Protein AF-A0A553ZSD2-F1 (afdb_monomer)

Secondary structure (DSSP, 8-state):
-PPTT--TT-HHHHHHHHHHHHHHHHHHH---HHHHHHHHTSPP---B-SSSTTTTSBHHHHHHH-HHHHHHHHHHGGGS-GGG--

Foldseek 3Di:
DDDPPDDPPDVVVVVVVVVVVVVVCCVVVVDDPVRVVVVVPDDDDDQADCDDPRHRDGPVVCCVVPVVVVVVCVVCQVVDDVVSVD

Mean predicted aligned error: 9.38 Å

Radius of gyration: 19.58 Å; Cα contacts (8 Å, |Δi|>4): 41; chains: 1; bounding box: 35×30×56 Å

InterPro domains:
  IPR036397 Ribonuclease H superfamily [G3DSA:3.30.420.10] (1-49)
  IPR046768 Exodeoxyribonuclease X-like, C-terminal [PF20600] (49-78)

pLDDT: mean 85.45, std 13.4, range [46.88, 97.62]

Organism: NCBI:txid259727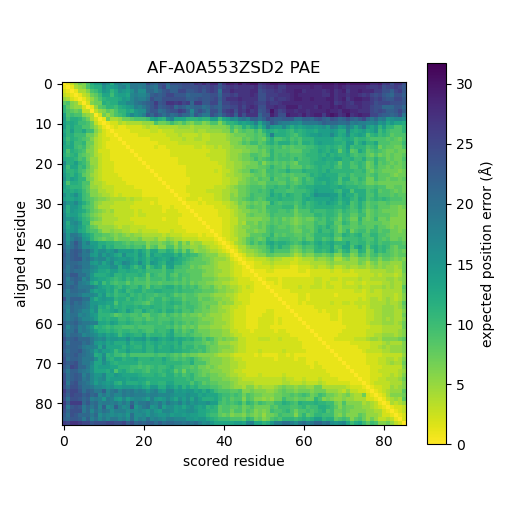0

Solvent-accessible surface area (backbone atoms only — not comparable to full-atom values): 5410 Å² total; per-residue (Å²): 132,84,67,91,86,78,55,102,83,42,72,68,53,55,52,51,52,52,52,51,50,52,53,50,50,28,70,74,72,71,48,52,73,66,61,53,52,59,54,70,72,46,76,68,88,76,60,52,34,88,52,77,97,52,49,80,35,46,47,67,61,39,53,74,74,42,47,64,58,57,52,51,46,64,77,40,45,91,78,48,61,73,85,75,68,88

Structure (mmCIF, N/CA/C/O backbone):
data_AF-A0A553ZSD2-F1
#
_entry.id   AF-A0A553ZSD2-F1
#
loop_
_atom_site.group_PDB
_atom_site.id
_atom_site.type_symbol
_atom_site.label_atom_i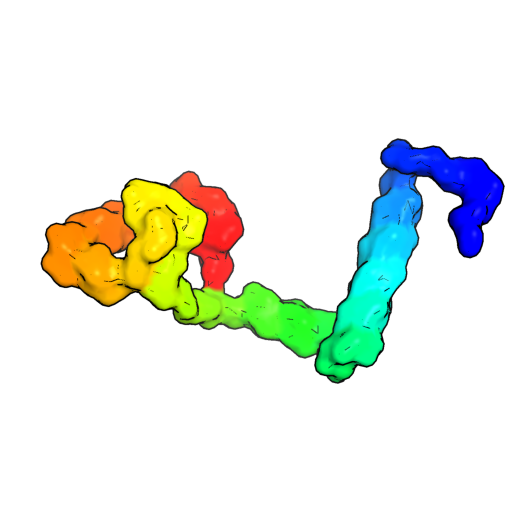d
_atom_site.label_alt_id
_atom_site.label_comp_id
_atom_site.label_asym_id
_atom_site.label_entity_id
_atom_site.label_seq_id
_atom_site.pdbx_PDB_ins_code
_atom_site.Cartn_x
_atom_site.Cartn_y
_atom_site.Cartn_z
_atom_site.occupancy
_atom_site.B_iso_or_equiv
_atom_site.auth_seq_id
_atom_site.auth_comp_id
_atom_site.auth_asym_id
_atom_site.auth_atom_id
_atom_site.pdbx_PDB_model_num
ATOM 1 N N . GLN A 1 1 ? 8.529 13.295 -25.208 1.00 56.47 1 GLN A N 1
ATOM 2 C CA . GLN A 1 1 ? 7.409 13.016 -26.133 1.00 56.47 1 GLN A CA 1
ATOM 3 C C . GLN A 1 1 ? 7.407 11.529 -26.432 1.00 56.47 1 GLN A C 1
ATOM 5 O O . GLN A 1 1 ? 8.482 10.951 -26.542 1.00 56.47 1 GLN A O 1
ATOM 10 N N . THR A 1 2 ? 6.234 10.911 -26.502 1.00 46.88 2 THR A N 1
ATOM 11 C CA . THR A 1 2 ? 6.081 9.491 -26.836 1.00 46.88 2 THR A CA 1
ATOM 12 C C . THR A 1 2 ? 6.459 9.248 -28.306 1.00 46.88 2 THR A C 1
ATOM 14 O O . THR A 1 2 ? 6.107 10.079 -29.146 1.00 46.88 2 THR A O 1
ATOM 17 N N . PRO A 1 3 ? 7.166 8.153 -28.646 1.00 62.88 3 PRO A N 1
ATOM 18 C CA . PRO A 1 3 ? 7.546 7.862 -30.028 1.00 62.88 3 PRO A CA 1
ATOM 19 C C . PRO A 1 3 ? 6.325 7.670 -30.952 1.00 62.88 3 PRO A C 1
ATOM 21 O O . PRO A 1 3 ? 5.280 7.201 -30.486 1.00 62.88 3 PRO A O 1
ATOM 24 N N . PRO A 1 4 ? 6.439 7.971 -32.262 1.00 59.00 4 PRO A N 1
ATOM 25 C CA . PRO A 1 4 ? 5.354 7.758 -33.221 1.00 59.00 4 PRO A CA 1
ATOM 26 C C . PRO A 1 4 ? 4.944 6.274 -33.287 1.00 59.00 4 PRO A C 1
ATOM 28 O O . PRO A 1 4 ? 5.796 5.409 -33.474 1.00 59.00 4 PRO A O 1
ATOM 31 N N . GLY A 1 5 ? 3.645 5.973 -33.148 1.00 65.94 5 GLY A N 1
ATOM 32 C CA . GLY A 1 5 ? 3.086 4.613 -33.286 1.00 65.94 5 GLY A CA 1
ATOM 33 C C . GLY A 1 5 ? 2.757 3.865 -31.982 1.00 65.94 5 GLY A C 1
ATOM 34 O O . GLY A 1 5 ? 2.292 2.723 -32.031 1.00 65.94 5 GLY A O 1
ATOM 35 N N . LEU A 1 6 ? 2.951 4.484 -30.812 1.00 55.97 6 LEU A N 1
ATOM 36 C CA . LEU A 1 6 ? 2.532 3.919 -29.524 1.00 55.97 6 LEU A CA 1
ATOM 37 C C . LEU A 1 6 ? 1.038 4.204 -29.262 1.00 55.97 6 LEU A C 1
ATOM 39 O O . LEU A 1 6 ? 0.673 5.275 -28.785 1.00 55.97 6 LEU A O 1
ATOM 43 N N . HIS A 1 7 ? 0.168 3.240 -29.578 1.00 59.41 7 HIS A N 1
ATOM 44 C CA . HIS A 1 7 ? -1.251 3.263 -29.196 1.00 59.41 7 HIS A CA 1
ATOM 45 C C . HIS A 1 7 ? -1.459 2.606 -27.820 1.00 59.41 7 HIS A C 1
ATOM 47 O O . HIS A 1 7 ? -0.824 1.598 -27.512 1.00 59.41 7 HIS A O 1
ATOM 53 N N . HIS A 1 8 ? -2.409 3.128 -27.044 1.00 54.47 8 HIS A N 1
ATOM 54 C CA . HIS A 1 8 ? -2.775 2.767 -25.659 1.00 54.47 8 HIS A CA 1
ATOM 55 C C . HIS A 1 8 ? -3.368 1.345 -25.459 1.00 54.47 8 HIS A C 1
ATOM 57 O O . HIS A 1 8 ? -4.061 1.091 -24.483 1.00 54.47 8 HIS A O 1
ATOM 63 N N . HIS A 1 9 ? -3.089 0.391 -26.357 1.00 56.12 9 HIS A N 1
ATOM 64 C CA . HIS A 1 9 ? -3.573 -1.001 -26.286 1.00 56.12 9 HIS A CA 1
ATOM 65 C C . HIS A 1 9 ? -2.513 -2.044 -26.682 1.00 56.12 9 HIS A C 1
ATOM 67 O O . HIS A 1 9 ? -2.842 -3.155 -27.096 1.00 56.12 9 HIS A O 1
ATOM 73 N N . ARG A 1 10 ? -1.223 -1.696 -26.604 1.00 67.50 10 ARG A N 1
ATOM 74 C CA . ARG A 1 10 ? -0.125 -2.660 -26.766 1.00 67.50 10 ARG A CA 1
ATOM 75 C C . ARG A 1 10 ? 0.461 -2.943 -25.393 1.00 67.50 10 ARG A C 1
ATOM 77 O O . ARG A 1 10 ? 0.948 -2.010 -24.773 1.00 67.50 10 ARG A O 1
ATOM 84 N N . ALA A 1 11 ? 0.521 -4.213 -24.989 1.00 79.50 11 ALA A N 1
ATOM 85 C CA . ALA A 1 11 ? 1.144 -4.632 -23.726 1.00 79.50 11 ALA A CA 1
ATOM 86 C C . ALA A 1 11 ? 2.561 -4.052 -23.538 1.00 79.50 11 ALA A C 1
ATOM 88 O O . ALA A 1 11 ? 2.973 -3.729 -22.433 1.00 79.50 11 ALA A O 1
ATOM 89 N N . LEU A 1 12 ? 3.287 -3.845 -24.643 1.00 80.44 12 LEU A N 1
ATOM 90 C CA . LEU A 1 12 ? 4.599 -3.205 -24.632 1.00 80.44 12 LEU A CA 1
ATOM 91 C C . LEU A 1 12 ? 4.570 -1.764 -24.087 1.00 80.44 12 LEU A C 1
ATOM 93 O O . LEU A 1 12 ? 5.509 -1.355 -23.413 1.00 80.44 12 LEU A O 1
ATOM 97 N N . TYR A 1 13 ? 3.515 -0.996 -24.374 1.00 83.94 13 TYR A N 1
ATOM 98 C CA . TYR A 1 13 ? 3.337 0.353 -23.834 1.00 83.94 13 TYR A CA 1
ATOM 99 C C . TYR A 1 13 ? 3.244 0.311 -22.310 1.00 83.94 13 TYR A C 1
ATOM 101 O O . TYR A 1 13 ? 3.986 1.023 -21.638 1.00 83.94 13 TYR A O 1
ATOM 109 N N . ASP A 1 14 ? 2.402 -0.578 -21.782 1.00 84.94 14 ASP A N 1
ATOM 110 C CA . ASP A 1 14 ? 2.241 -0.768 -20.342 1.00 84.94 14 ASP A CA 1
ATOM 111 C C . ASP A 1 14 ? 3.571 -1.177 -19.702 1.00 84.94 14 ASP A C 1
ATOM 113 O O . ASP A 1 14 ? 3.974 -0.574 -18.714 1.00 84.94 14 ASP A O 1
ATOM 117 N N . CYS A 1 15 ? 4.333 -2.091 -20.320 1.00 88.81 15 CYS A N 1
ATOM 118 C CA . CYS A 1 15 ? 5.667 -2.460 -19.837 1.00 88.81 15 CYS A CA 1
ATOM 119 C C . CYS A 1 15 ? 6.622 -1.259 -19.745 1.00 88.81 15 CYS A C 1
ATOM 121 O O . CYS A 1 15 ? 7.332 -1.122 -18.748 1.00 88.81 15 CYS A O 1
ATOM 123 N N . TYR A 1 16 ? 6.646 -0.383 -20.756 1.00 91.12 16 TYR A N 1
ATOM 124 C CA . TYR A 1 16 ? 7.500 0.808 -20.735 1.00 91.12 16 TYR A CA 1
ATOM 125 C C . TYR A 1 16 ? 7.086 1.796 -19.650 1.00 91.12 16 TYR A C 1
ATOM 127 O O . TYR A 1 16 ? 7.949 2.317 -18.945 1.00 91.12 16 TYR A O 1
ATOM 135 N N . ILE A 1 17 ? 5.784 2.048 -19.504 1.00 93.31 17 ILE A N 1
ATOM 136 C CA . ILE A 1 17 ? 5.279 2.964 -18.480 1.00 93.31 17 ILE A CA 1
ATOM 137 C C . ILE A 1 17 ? 5.527 2.396 -17.083 1.00 93.31 17 ILE A C 1
ATOM 139 O O . ILE A 1 17 ? 6.045 3.112 -16.232 1.00 93.31 17 ILE A O 1
ATOM 143 N N . THR A 1 18 ? 5.249 1.113 -16.849 1.00 93.12 18 THR A N 1
ATOM 144 C CA . THR A 1 18 ? 5.535 0.451 -15.570 1.00 93.12 18 THR A CA 1
ATOM 145 C C . THR A 1 18 ? 7.023 0.506 -15.228 1.00 93.12 18 THR A C 1
ATOM 147 O O . THR A 1 18 ? 7.368 0.849 -14.100 1.00 93.12 18 THR A O 1
ATOM 150 N N . ALA A 1 19 ? 7.912 0.231 -16.188 1.00 94.56 19 ALA A N 1
ATOM 151 C CA . ALA A 1 19 ? 9.354 0.316 -15.965 1.00 94.56 19 ALA A CA 1
ATOM 152 C C . ALA A 1 19 ? 9.807 1.752 -15.655 1.00 94.56 19 ALA A C 1
ATOM 154 O O . ALA A 1 19 ? 10.588 1.963 -14.729 1.00 94.56 19 ALA A O 1
ATOM 155 N N . ALA A 1 20 ? 9.293 2.744 -16.388 1.00 95.88 20 ALA A N 1
ATOM 156 C CA . ALA A 1 20 ? 9.603 4.149 -16.144 1.00 95.88 20 ALA A CA 1
ATOM 157 C C . ALA A 1 20 ? 9.129 4.609 -14.756 1.00 95.88 20 ALA A C 1
ATOM 159 O O . ALA A 1 20 ? 9.881 5.277 -14.052 1.00 95.88 20 ALA A O 1
ATOM 160 N N . LEU A 1 21 ? 7.922 4.208 -14.342 1.00 96.12 21 LEU A N 1
ATOM 161 C CA . LEU A 1 21 ? 7.388 4.501 -13.010 1.00 96.12 21 LEU A CA 1
ATOM 162 C C . LEU A 1 21 ? 8.213 3.841 -11.903 1.00 96.12 21 LEU A C 1
ATOM 164 O O . LEU A 1 21 ? 8.492 4.483 -10.896 1.00 96.12 21 LEU A O 1
ATOM 168 N N . LEU A 1 22 ? 8.641 2.587 -12.086 1.00 95.19 22 LEU A N 1
ATOM 169 C CA . LEU A 1 22 ? 9.502 1.912 -11.114 1.00 95.19 22 LEU A CA 1
ATOM 170 C C . LEU A 1 22 ? 10.821 2.674 -10.923 1.00 95.19 22 LEU A C 1
ATOM 172 O O . LEU A 1 22 ? 11.225 2.925 -9.791 1.00 95.19 22 LEU A O 1
ATOM 176 N N . ILE A 1 23 ? 11.461 3.084 -12.021 1.00 96.56 23 ILE A N 1
ATOM 177 C CA . ILE A 1 23 ? 12.702 3.871 -11.985 1.00 96.56 23 ILE A CA 1
ATOM 178 C C . ILE A 1 23 ? 12.480 5.219 -11.285 1.00 96.56 23 ILE A C 1
ATOM 180 O O . ILE A 1 23 ? 13.298 5.626 -10.463 1.00 96.56 23 ILE A O 1
ATOM 184 N N . ASP A 1 24 ? 11.378 5.908 -11.582 1.00 97.62 24 ASP A N 1
ATOM 185 C CA . ASP A 1 24 ? 11.042 7.192 -10.959 1.00 97.62 24 ASP A CA 1
ATOM 186 C C . ASP A 1 24 ? 10.823 7.067 -9.440 1.00 97.62 24 ASP A C 1
ATOM 188 O O . ASP A 1 24 ? 11.351 7.865 -8.660 1.00 97.62 24 ASP A O 1
ATOM 192 N N . ILE A 1 25 ? 10.136 6.006 -9.001 1.00 96.12 25 ILE A N 1
ATOM 193 C CA . ILE A 1 25 ? 9.959 5.677 -7.581 1.00 96.12 25 ILE A CA 1
ATOM 194 C C . ILE A 1 25 ? 11.312 5.409 -6.916 1.00 96.12 25 ILE A C 1
ATOM 196 O O . ILE A 1 25 ? 11.566 5.947 -5.836 1.00 96.12 25 ILE A O 1
ATOM 200 N N . MET A 1 26 ? 12.193 4.624 -7.544 1.00 96.88 26 MET A N 1
ATOM 201 C CA . MET A 1 26 ? 13.535 4.346 -7.012 1.00 96.88 26 MET A CA 1
ATOM 202 C C . MET A 1 26 ? 14.345 5.636 -6.843 1.00 96.88 26 MET A C 1
ATOM 204 O O . MET A 1 26 ? 14.931 5.864 -5.787 1.00 96.88 26 MET A O 1
ATOM 208 N N . ASN A 1 27 ? 14.323 6.519 -7.845 1.00 97.31 27 ASN A N 1
ATOM 209 C CA . ASN A 1 27 ? 15.044 7.792 -7.799 1.00 97.31 27 ASN A CA 1
ATOM 210 C C . ASN A 1 27 ? 14.488 8.749 -6.736 1.00 97.31 27 ASN A C 1
ATOM 212 O O . ASN A 1 27 ? 15.256 9.432 -6.064 1.00 97.31 27 ASN A O 1
ATOM 216 N N . THR A 1 28 ? 13.163 8.799 -6.579 1.00 97.56 28 THR A N 1
ATOM 217 C CA . THR A 1 28 ? 12.499 9.725 -5.648 1.00 97.56 28 THR A CA 1
ATOM 218 C C . THR A 1 28 ? 12.581 9.251 -4.197 1.00 97.56 28 THR A C 1
ATOM 220 O O . THR A 1 28 ? 12.763 10.059 -3.289 1.00 97.56 28 THR A O 1
ATOM 223 N N . SER A 1 29 ? 12.439 7.944 -3.958 1.00 95.81 29 SER A N 1
ATOM 224 C CA . SER A 1 29 ? 12.469 7.357 -2.610 1.00 95.81 29 SER A CA 1
ATOM 225 C C . SER A 1 29 ? 13.879 7.019 -2.115 1.00 95.81 29 SER A C 1
ATOM 227 O O . SER A 1 29 ? 14.095 6.935 -0.906 1.00 95.81 29 SER A O 1
ATOM 229 N N . GLY A 1 30 ? 14.831 6.794 -3.029 1.00 96.19 30 GLY A N 1
ATOM 230 C CA . GLY A 1 30 ? 16.161 6.260 -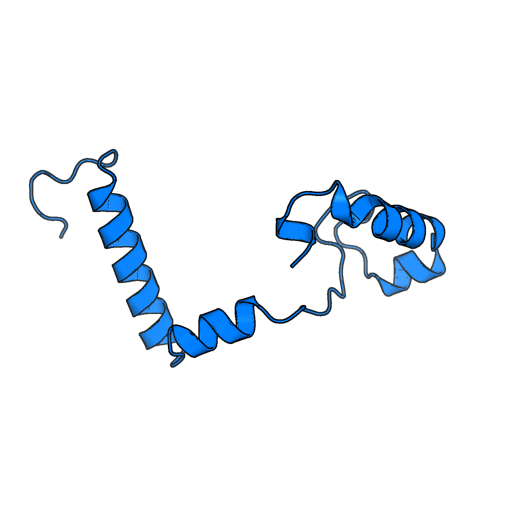2.725 1.00 96.19 30 GLY A CA 1
ATOM 231 C C . GLY A 1 30 ? 16.187 4.752 -2.441 1.00 96.19 30 GLY A C 1
ATOM 232 O O . GLY A 1 30 ? 17.216 4.244 -1.999 1.00 96.19 30 GLY A O 1
ATOM 233 N N . TRP A 1 31 ? 15.078 4.036 -2.651 1.00 96.44 31 TRP A N 1
ATOM 234 C CA . TRP A 1 31 ? 14.979 2.600 -2.378 1.00 96.44 31 TRP A CA 1
ATOM 235 C C . TRP A 1 31 ? 15.349 1.765 -3.605 1.00 96.44 31 TRP A C 1
ATOM 237 O O . TRP A 1 31 ? 15.026 2.126 -4.738 1.00 96.44 31 TRP A O 1
ATOM 247 N N . THR A 1 32 ? 15.981 0.610 -3.381 1.00 96.12 32 THR A N 1
ATOM 248 C CA . THR A 1 32 ? 16.200 -0.385 -4.441 1.00 96.12 32 THR A CA 1
ATOM 249 C C . THR A 1 32 ? 14.956 -1.244 -4.670 1.00 96.12 32 THR A C 1
ATOM 251 O O . THR A 1 32 ? 14.067 -1.330 -3.817 1.00 96.12 32 THR A O 1
ATOM 254 N N . ALA A 1 33 ? 14.892 -1.913 -5.825 1.00 91.94 33 ALA A N 1
ATOM 255 C CA . ALA A 1 33 ? 13.802 -2.834 -6.142 1.00 91.94 33 ALA A CA 1
ATOM 256 C C . ALA A 1 33 ? 13.701 -3.980 -5.121 1.00 91.94 33 ALA A C 1
ATOM 258 O O . ALA A 1 33 ? 12.604 -4.338 -4.700 1.00 91.94 33 ALA A O 1
ATOM 259 N N . GLU A 1 34 ? 14.840 -4.499 -4.666 1.00 92.94 34 GLU A N 1
ATOM 260 C CA . GLU A 1 34 ? 14.929 -5.560 -3.661 1.00 92.94 34 GLU A CA 1
ATOM 261 C C . GLU A 1 34 ? 14.402 -5.080 -2.306 1.00 92.94 34 GLU A C 1
ATOM 263 O O . GLU A 1 34 ? 13.601 -5.766 -1.683 1.00 92.94 34 GLU A O 1
ATOM 268 N N . GLN A 1 35 ? 14.767 -3.867 -1.878 1.00 93.06 35 GLN A N 1
ATOM 269 C CA . GLN A 1 35 ? 14.258 -3.282 -0.632 1.00 93.06 35 GLN A CA 1
ATOM 270 C C . GLN A 1 35 ? 12.739 -3.068 -0.674 1.00 93.06 35 GLN A C 1
ATOM 272 O O . GLN A 1 35 ? 12.046 -3.322 0.313 1.00 93.06 35 GLN A O 1
ATOM 277 N N . MET A 1 36 ? 12.209 -2.620 -1.816 1.00 91.44 36 MET A N 1
ATOM 278 C CA . MET A 1 36 ? 10.764 -2.478 -2.013 1.00 91.44 36 MET A CA 1
ATOM 279 C C . MET A 1 36 ? 10.051 -3.834 -1.981 1.00 91.44 36 MET A C 1
ATOM 281 O O . MET A 1 36 ? 9.003 -3.956 -1.341 1.00 91.44 36 MET A O 1
ATOM 285 N N . ALA A 1 37 ? 10.619 -4.859 -2.621 1.00 89.12 37 ALA A N 1
ATOM 286 C CA . ALA A 1 37 ? 10.081 -6.217 -2.592 1.00 89.12 37 ALA A CA 1
ATOM 287 C C . ALA A 1 37 ? 10.079 -6.794 -1.165 1.00 89.12 37 ALA A C 1
ATOM 289 O O . ALA A 1 37 ? 9.053 -7.297 -0.705 1.00 89.12 37 ALA A O 1
ATOM 290 N N . ASP A 1 38 ? 11.184 -6.631 -0.436 1.00 88.62 38 ASP A N 1
ATOM 291 C CA . ASP A 1 38 ? 11.335 -7.086 0.948 1.00 88.62 38 ASP A CA 1
ATOM 292 C C . ASP A 1 38 ? 10.307 -6.456 1.889 1.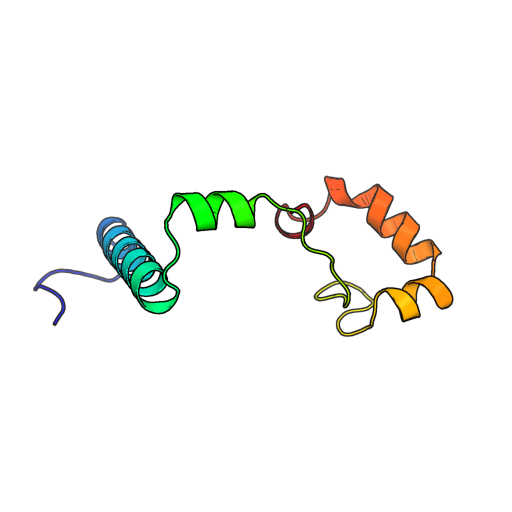00 88.62 38 ASP A C 1
ATOM 294 O O . ASP A 1 38 ? 9.823 -7.116 2.806 1.00 88.62 38 ASP A O 1
ATOM 298 N N . ILE A 1 39 ? 9.985 -5.174 1.702 1.00 85.00 39 ILE A N 1
ATOM 299 C CA . ILE A 1 39 ? 9.033 -4.457 2.560 1.00 85.00 39 ILE A CA 1
ATOM 300 C C . ILE A 1 39 ? 7.590 -4.778 2.181 1.00 85.00 39 ILE A C 1
ATOM 302 O O . ILE A 1 39 ? 6.753 -4.897 3.070 1.00 85.00 39 ILE A O 1
ATOM 306 N N . THR A 1 40 ? 7.309 -4.996 0.895 1.00 81.81 40 THR A N 1
ATOM 307 C CA . THR A 1 40 ? 5.984 -5.436 0.427 1.00 81.81 40 THR A CA 1
ATOM 308 C C . THR A 1 40 ? 5.606 -6.806 1.000 1.00 81.81 40 THR A C 1
ATOM 310 O O . THR A 1 40 ? 4.432 -7.071 1.231 1.00 81.81 40 THR A O 1
ATOM 313 N N . GLY A 1 41 ? 6.592 -7.666 1.276 1.00 76.69 41 GLY A N 1
ATOM 314 C CA . GLY A 1 41 ? 6.377 -8.958 1.931 1.00 76.69 41 GLY A CA 1
ATOM 315 C C . GLY A 1 41 ? 6.232 -8.905 3.457 1.00 76.69 41 GLY A C 1
ATOM 316 O O . GLY A 1 41 ? 6.081 -9.958 4.077 1.00 76.69 41 GLY A O 1
ATOM 317 N N . ARG A 1 42 ? 6.321 -7.725 4.092 1.00 79.12 42 ARG A N 1
ATOM 318 C CA . AR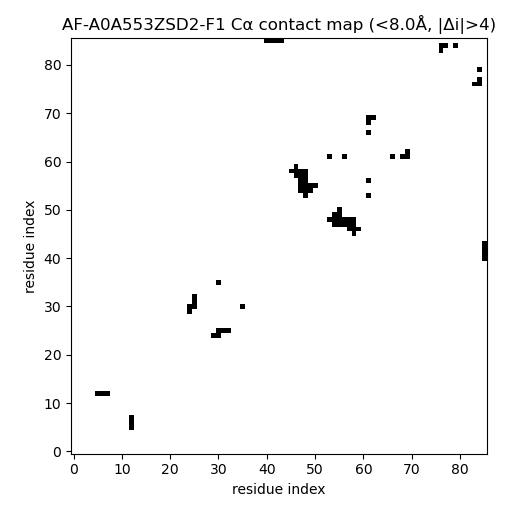G A 1 42 ? 6.190 -7.594 5.551 1.00 79.12 42 ARG A CA 1
ATOM 319 C C . ARG A 1 42 ? 4.746 -7.265 5.926 1.00 79.12 42 ARG A C 1
ATOM 321 O O . ARG A 1 42 ? 4.208 -6.293 5.398 1.00 79.12 42 ARG A O 1
ATOM 328 N N . PRO A 1 43 ? 4.158 -7.980 6.901 1.00 73.88 43 PRO A N 1
ATOM 329 C CA . PRO A 1 43 ? 2.827 -7.653 7.384 1.00 73.88 43 PRO A CA 1
ATOM 330 C C . PRO A 1 43 ? 2.831 -6.245 7.982 1.00 73.88 43 PRO A C 1
ATOM 332 O O . PRO A 1 43 ? 3.625 -5.926 8.874 1.00 73.88 43 PRO A O 1
ATOM 335 N N . SER A 1 44 ? 1.943 -5.393 7.479 1.00 75.06 44 SER A N 1
ATOM 336 C CA . SER A 1 44 ? 1.744 -4.043 8.001 1.00 75.06 44 SER A CA 1
ATOM 337 C C . SER A 1 44 ? 0.690 -4.060 9.104 1.00 75.06 44 SER A C 1
ATOM 339 O O . SER A 1 44 ? -0.361 -4.689 8.973 1.00 75.06 44 SER A O 1
ATOM 341 N N . LEU A 1 45 ? 0.943 -3.350 10.206 1.00 82.19 45 LEU A N 1
ATOM 342 C CA . LEU A 1 45 ? -0.049 -3.223 11.270 1.00 82.19 45 LEU A CA 1
ATOM 343 C C . LEU A 1 45 ? -1.181 -2.290 10.819 1.00 82.19 45 LEU A C 1
ATOM 345 O O . LEU A 1 45 ? -1.031 -1.068 10.792 1.00 82.19 45 LEU A O 1
ATOM 349 N N . MET A 1 46 ? -2.344 -2.865 10.524 1.00 83.38 46 MET A N 1
ATOM 350 C CA . MET A 1 46 ? -3.553 -2.099 10.234 1.00 83.38 46 MET A CA 1
ATOM 351 C C . MET A 1 46 ? -4.152 -1.530 11.528 1.00 83.38 46 MET A C 1
ATOM 353 O O . MET A 1 46 ? -4.650 -2.269 12.374 1.00 83.38 46 MET A O 1
ATOM 357 N N . THR A 1 47 ? -4.153 -0.204 11.672 1.00 91.88 47 THR A N 1
ATOM 358 C CA . THR A 1 47 ? -4.750 0.488 12.833 1.00 91.88 47 THR A CA 1
ATOM 359 C C . THR A 1 47 ? -6.177 0.970 12.579 1.00 91.88 47 THR A C 1
ATOM 361 O O . THR A 1 47 ? -6.934 1.192 13.521 1.00 91.88 47 THR A O 1
ATOM 364 N N . THR A 1 48 ? -6.565 1.113 11.310 1.00 94.06 48 THR A N 1
ATOM 365 C CA . THR A 1 48 ? -7.885 1.585 10.874 1.00 94.06 48 THR A CA 1
ATOM 366 C C . THR A 1 48 ? -8.397 0.697 9.752 1.00 94.06 48 THR A C 1
ATOM 368 O O . THR A 1 48 ? -7.664 0.409 8.809 1.00 94.06 48 THR A O 1
ATOM 371 N N . PHE A 1 49 ? -9.664 0.295 9.818 1.00 91.81 49 PHE A N 1
ATOM 372 C CA . PHE A 1 49 ? -10.279 -0.484 8.750 1.00 91.81 49 PHE A CA 1
ATOM 373 C C . PHE A 1 49 ? -10.429 0.346 7.476 1.00 91.81 49 PHE A C 1
ATOM 375 O O . PHE A 1 49 ? -11.098 1.378 7.465 1.00 91.81 49 PHE A O 1
ATOM 382 N N . THR A 1 50 ? -9.880 -0.135 6.367 1.00 89.56 50 THR A N 1
ATOM 383 C CA . THR A 1 50 ? -10.057 0.473 5.037 1.00 89.56 50 THR A CA 1
ATOM 384 C C . THR A 1 50 ? -11.225 -0.144 4.259 1.00 89.56 50 THR A C 1
ATOM 386 O O . THR A 1 50 ? -11.583 0.336 3.184 1.00 89.56 50 THR A O 1
ATOM 389 N N . PHE A 1 51 ? -11.879 -1.168 4.811 1.00 89.25 51 PHE A N 1
ATOM 390 C CA . PHE A 1 51 ? -12.917 -1.963 4.155 1.00 89.25 51 PHE A CA 1
ATOM 391 C C . PHE A 1 51 ? -13.989 -2.451 5.146 1.00 89.25 51 PHE A C 1
ATOM 393 O O . PHE A 1 51 ? -13.894 -2.241 6.356 1.00 89.25 51 PHE A O 1
ATOM 400 N N . GLY A 1 52 ? -15.010 -3.129 4.614 1.00 89.88 52 GLY A N 1
ATOM 401 C CA . GLY A 1 52 ? -16.033 -3.818 5.402 1.00 89.88 52 GLY A CA 1
ATOM 402 C C . GLY A 1 52 ? -16.966 -2.892 6.189 1.00 89.88 52 GLY A C 1
ATOM 403 O O . GLY A 1 52 ? -17.022 -1.682 5.966 1.00 89.88 52 GLY A O 1
ATOM 404 N N . LYS A 1 53 ? -17.710 -3.488 7.133 1.00 93.50 53 LYS A N 1
ATOM 405 C CA . LYS A 1 53 ? -18.746 -2.825 7.952 1.00 93.50 53 LYS A CA 1
ATOM 406 C C . LYS A 1 53 ? -18.218 -1.608 8.722 1.00 93.50 53 LYS A C 1
ATOM 408 O O . LYS A 1 53 ? -18.949 -0.643 8.914 1.00 93.50 53 LYS A O 1
ATOM 413 N N . TYR A 1 54 ? -16.959 -1.659 9.158 1.00 95.69 54 TYR A N 1
ATOM 414 C CA . TYR A 1 54 ? -16.332 -0.655 10.023 1.00 95.69 54 TYR A CA 1
ATOM 415 C C . TYR A 1 54 ? -15.323 0.246 9.295 1.00 95.69 54 TYR A C 1
ATOM 417 O O . TYR A 1 54 ? -14.440 0.811 9.936 1.00 95.69 54 TYR A O 1
ATOM 425 N N . ARG A 1 55 ? -15.438 0.411 7.970 1.00 94.31 55 ARG A N 1
ATOM 426 C CA . ARG A 1 55 ? -14.549 1.288 7.191 1.00 94.31 55 ARG A CA 1
ATOM 427 C C . ARG A 1 55 ? -14.414 2.681 7.830 1.00 94.31 55 ARG A C 1
ATOM 429 O O . ARG A 1 55 ? -15.405 3.332 8.154 1.00 94.31 55 ARG A O 1
ATOM 436 N N . GLY A 1 56 ? -13.174 3.132 7.994 1.00 95.62 56 GLY A N 1
ATOM 43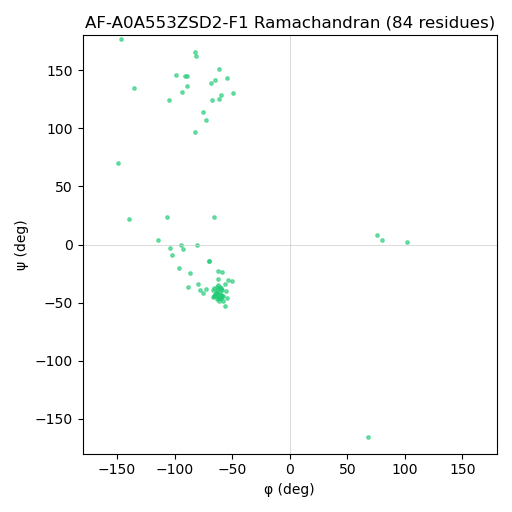7 C CA . GLY A 1 56 ? -12.809 4.400 8.625 1.00 95.62 56 GLY A CA 1
ATOM 438 C C . GLY A 1 56 ? -12.814 4.385 10.157 1.00 95.62 56 GLY A C 1
ATOM 439 O O . GLY A 1 56 ? -12.608 5.434 10.760 1.00 95.62 56 GLY A O 1
ATOM 440 N N . LYS A 1 57 ? -13.067 3.240 10.805 1.00 96.88 57 LYS A N 1
ATOM 441 C CA . LYS A 1 57 ? -12.999 3.100 12.268 1.00 96.88 57 LYS A CA 1
ATOM 442 C C . LYS A 1 57 ? -11.682 2.475 12.707 1.00 96.88 57 LYS A C 1
ATOM 444 O O . LYS A 1 57 ? -11.138 1.610 12.014 1.00 96.88 57 LYS A O 1
ATOM 449 N N . ALA A 1 58 ? -11.200 2.908 13.871 1.00 96.50 58 ALA A N 1
ATOM 450 C CA . ALA A 1 58 ? -10.018 2.338 14.495 1.00 96.50 58 ALA A CA 1
ATOM 451 C C . ALA A 1 58 ? -10.278 0.880 14.894 1.00 96.50 58 ALA A C 1
ATOM 453 O O . ALA A 1 58 ? -11.369 0.533 15.354 1.00 96.50 58 ALA A O 1
ATOM 454 N N . VAL A 1 59 ? -9.267 0.026 14.732 1.00 94.50 59 VAL A N 1
ATOM 455 C CA . VAL A 1 59 ? -9.355 -1.391 15.112 1.00 94.50 59 VAL A CA 1
ATOM 456 C C . VAL A 1 59 ? -9.591 -1.535 16.619 1.00 94.50 59 VAL A C 1
ATOM 458 O O . VAL A 1 59 ? -10.363 -2.402 17.023 1.00 94.50 59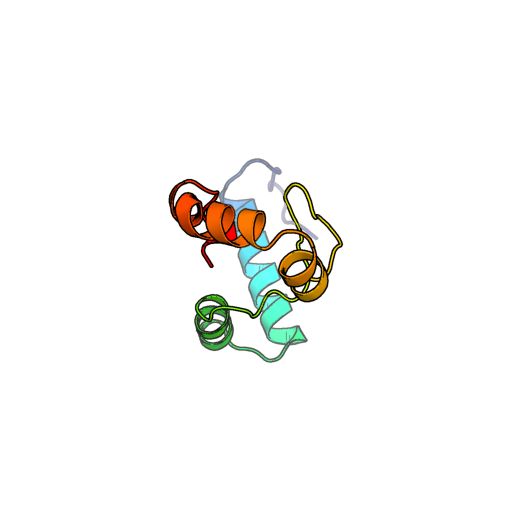 VAL A O 1
ATOM 461 N N . SER A 1 60 ? -9.016 -0.645 17.437 1.00 96.56 60 SER A N 1
ATOM 462 C CA . SER A 1 60 ? -9.257 -0.570 18.885 1.00 96.56 60 SER A CA 1
ATOM 463 C C . SER A 1 60 ? -10.735 -0.362 19.219 1.00 96.56 60 SER A C 1
ATOM 465 O O . SER A 1 60 ? -11.302 -1.121 19.999 1.00 96.56 60 SER A O 1
ATOM 467 N N . ASP A 1 61 ? -11.391 0.600 18.564 1.00 97.44 61 ASP A N 1
ATOM 468 C CA . ASP A 1 61 ? -12.801 0.916 18.819 1.00 97.44 61 ASP A CA 1
ATOM 469 C C . ASP A 1 61 ? -13.711 -0.267 18.471 1.00 97.44 61 ASP A C 1
ATOM 471 O O . ASP A 1 61 ? -14.725 -0.510 19.128 1.00 97.44 61 ASP A O 1
ATOM 475 N N . VAL A 1 62 ? -13.370 -1.004 17.411 1.00 96.88 62 VAL A N 1
ATOM 476 C CA . VAL A 1 62 ? -14.110 -2.204 17.007 1.00 96.88 62 VAL A CA 1
ATOM 477 C C . VAL A 1 62 ? -13.847 -3.351 17.978 1.00 96.88 62 VAL A C 1
ATOM 479 O O . VAL A 1 62 ? -14.788 -4.062 18.312 1.00 96.88 62 VAL A O 1
ATOM 482 N N . ALA A 1 63 ? -12.619 -3.511 18.478 1.00 95.81 63 ALA A N 1
ATOM 483 C CA . ALA A 1 63 ? -12.293 -4.529 19.474 1.00 95.81 63 ALA A CA 1
ATOM 484 C C . ALA A 1 63 ? -13.104 -4.357 20.768 1.00 95.81 63 ALA A C 1
ATOM 486 O O . ALA A 1 63 ? -13.541 -5.347 21.350 1.00 95.81 63 ALA A O 1
ATOM 487 N N . GLU A 1 64 ? -13.347 -3.112 21.185 1.00 97.25 64 GLU A N 1
ATOM 488 C CA . GLU A 1 64 ? -14.168 -2.803 22.359 1.00 97.25 64 GLU A CA 1
ATOM 489 C C . GLU A 1 64 ? -15.670 -2.987 22.102 1.00 97.25 64 GLU A C 1
ATOM 491 O O . GLU A 1 64 ? -16.391 -3.499 22.958 1.00 97.25 64 GLU A O 1
ATOM 496 N N . ARG A 1 65 ? -16.165 -2.565 20.929 1.00 96.50 65 ARG A N 1
ATOM 497 C CA . ARG A 1 65 ? -17.609 -2.525 20.629 1.00 96.50 65 ARG A CA 1
ATOM 498 C C . ARG A 1 65 ? -18.168 -3.821 20.047 1.00 96.50 65 ARG A C 1
ATOM 500 O O . ARG A 1 65 ? -19.323 -4.147 20.298 1.00 96.50 65 ARG A O 1
ATOM 507 N N . ASP A 1 66 ? -17.394 -4.506 19.211 1.00 96.94 66 ASP A N 1
ATOM 508 C CA . ASP A 1 66 ? -17.793 -5.715 18.483 1.00 96.94 66 ASP A CA 1
ATOM 509 C C . ASP A 1 66 ? -16.576 -6.643 18.265 1.00 96.94 66 ASP A C 1
ATOM 511 O O . ASP A 1 66 ? -16.093 -6.816 17.140 1.00 96.94 66 ASP A O 1
ATOM 515 N N . PRO A 1 67 ? -16.060 -7.280 19.334 1.00 95.88 67 PRO A N 1
ATOM 516 C CA . PRO A 1 67 ? -14.981 -8.261 19.208 1.00 95.88 67 PRO A CA 1
ATOM 517 C C . PRO A 1 67 ? -15.395 -9.480 18.362 1.00 95.88 67 PRO A C 1
ATOM 519 O O . PRO A 1 67 ? -14.544 -10.156 17.779 1.00 95.88 67 PRO A O 1
ATOM 522 N N . GLY A 1 68 ? -16.702 -9.754 18.256 1.00 97.00 68 GLY A N 1
ATOM 523 C CA . GLY A 1 68 ? -17.252 -10.813 17.411 1.00 97.00 68 GLY A CA 1
ATOM 524 C C . GLY A 1 68 ? -16.959 -10.583 15.930 1.00 97.00 68 GLY A C 1
ATOM 525 O O . GLY A 1 68 ? -16.602 -11.527 15.225 1.00 97.00 68 GLY A O 1
ATOM 526 N N . TYR A 1 69 ? -17.006 -9.331 15.472 1.00 94.75 69 TYR A N 1
ATOM 527 C CA . TYR A 1 69 ? -16.609 -8.973 14.113 1.00 94.75 69 TYR A CA 1
ATOM 528 C C . TYR A 1 69 ? -15.142 -9.306 13.824 1.00 94.75 69 TYR A C 1
ATOM 530 O O . TYR A 1 69 ? -14.847 -9.848 12.762 1.00 94.75 69 TYR A O 1
ATOM 538 N N . LEU A 1 70 ? -14.225 -9.054 14.766 1.00 93.56 70 LEU A N 1
ATOM 539 C CA . LEU A 1 70 ? -12.808 -9.409 14.603 1.00 93.56 70 LEU A CA 1
ATOM 540 C C . LEU A 1 70 ? -12.604 -10.927 14.549 1.00 93.56 70 LEU A C 1
ATOM 542 O O . LEU A 1 70 ? -11.805 -11.417 13.752 1.00 93.56 70 LEU A O 1
ATOM 546 N N . ARG A 1 71 ? -13.368 -11.683 15.347 1.00 94.56 71 ARG A N 1
ATOM 547 C CA . ARG A 1 71 ? -13.364 -13.152 15.304 1.00 94.56 71 ARG A CA 1
ATOM 548 C C . ARG A 1 71 ? -13.860 -13.678 13.957 1.00 94.56 71 ARG A C 1
ATOM 550 O O . ARG A 1 71 ? -13.243 -14.569 13.380 1.00 94.56 71 ARG A O 1
ATOM 557 N N . TRP A 1 72 ? -14.974 -13.134 13.466 1.00 94.62 72 TRP A N 1
ATOM 558 C CA . TRP A 1 72 ? -15.522 -13.479 12.157 1.00 94.62 72 TRP A CA 1
ATOM 559 C C . TRP A 1 72 ? -14.530 -13.144 11.047 1.00 94.62 72 TRP A C 1
ATOM 561 O O . TRP A 1 72 ? -14.283 -13.992 10.192 1.00 94.62 72 TRP A O 1
ATOM 571 N N . LEU A 1 73 ? -13.933 -11.951 11.098 1.00 91.62 73 LEU A N 1
ATOM 572 C CA . LEU A 1 73 ? -12.941 -11.502 10.132 1.00 91.62 73 LEU A CA 1
ATOM 573 C C . LEU A 1 73 ? -11.785 -12.498 10.066 1.00 91.62 73 LEU A C 1
ATOM 575 O O . LEU A 1 73 ? -11.510 -13.019 8.993 1.00 91.62 73 LEU A O 1
ATOM 579 N N . PHE A 1 74 ? -11.190 -12.831 11.215 1.00 89.56 74 PHE A N 1
ATOM 580 C CA . PHE A 1 74 ? -10.091 -13.790 11.313 1.00 89.56 74 PHE A CA 1
ATOM 581 C C . PHE A 1 74 ? -10.433 -15.149 10.686 1.00 89.56 74 PHE A C 1
ATOM 583 O O . PHE A 1 74 ? -9.665 -15.670 9.886 1.00 89.56 74 PHE A O 1
ATOM 590 N N . ASN A 1 75 ? -11.620 -15.689 10.978 1.00 92.44 75 ASN A N 1
ATOM 591 C CA . ASN A 1 75 ? -12.061 -16.982 10.444 1.00 92.44 75 ASN A CA 1
ATOM 592 C C . ASN A 1 75 ? -12.374 -16.961 8.935 1.00 92.44 75 ASN A C 1
ATOM 594 O O . ASN A 1 75 ? -12.547 -18.022 8.342 1.00 92.44 75 ASN A O 1
ATOM 598 N N . ASN A 1 76 ? -12.50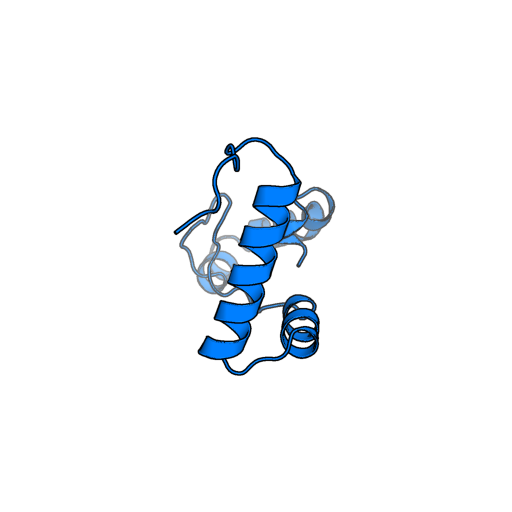1 -15.780 8.324 1.00 89.44 76 ASN A N 1
ATOM 599 C CA . ASN A 1 76 ? -12.839 -15.616 6.909 1.00 89.44 76 ASN A CA 1
ATOM 600 C C . ASN A 1 76 ? -11.703 -14.982 6.090 1.00 89.44 76 ASN A C 1
ATOM 602 O O . ASN A 1 76 ? -11.886 -14.749 4.900 1.00 89.44 76 ASN A O 1
ATOM 606 N N . LEU A 1 77 ? -10.526 -14.724 6.671 1.00 82.25 77 LEU A N 1
ATOM 607 C CA . LEU A 1 77 ? -9.399 -14.117 5.945 1.00 82.25 77 LEU A CA 1
ATOM 608 C C . LEU A 1 77 ? -9.026 -14.915 4.681 1.00 82.25 77 LEU A C 1
ATOM 610 O O . LEU A 1 77 ? -8.821 -14.332 3.616 1.00 82.25 77 LEU A O 1
ATOM 614 N N . ASP A 1 78 ? -9.052 -16.247 4.762 1.00 79.25 78 ASP A N 1
ATOM 615 C CA . ASP A 1 78 ? -8.723 -17.145 3.645 1.00 79.25 78 ASP A CA 1
ATOM 616 C C . ASP A 1 78 ? -9.759 -17.160 2.514 1.00 79.25 78 ASP A C 1
ATOM 618 O O . ASP A 1 78 ? -9.475 -17.657 1.422 1.00 79.25 78 ASP A O 1
ATOM 622 N N . SER A 1 79 ? -10.959 -16.622 2.736 1.00 81.06 79 SER A N 1
ATOM 623 C CA . SER A 1 79 ? -11.990 -16.468 1.704 1.00 81.06 79 SER A CA 1
ATOM 624 C C . SER A 1 79 ? -12.091 -15.033 1.174 1.00 81.06 79 SER A C 1
ATOM 626 O O . SER A 1 79 ? -12.746 -14.802 0.158 1.00 81.06 79 SER A O 1
ATOM 628 N N . MET A 1 80 ? -11.402 -14.073 1.802 1.00 78.12 80 MET A N 1
ATOM 629 C CA . MET A 1 80 ? -11.345 -12.672 1.369 1.00 78.12 80 MET A CA 1
ATOM 630 C C . MET A 1 80 ? -10.316 -12.440 0.257 1.00 78.12 80 MET A C 1
ATOM 632 O O . MET A 1 80 ? -9.472 -13.297 -0.013 1.00 78.12 80 MET A O 1
ATOM 636 N N . SER A 1 81 ? -10.388 -11.286 -0.417 1.00 73.94 81 SER A N 1
ATOM 637 C CA . SER A 1 81 ? -9.466 -10.931 -1.503 1.00 73.94 81 SER A CA 1
ATOM 638 C C . SER A 1 81 ? -7.998 -11.030 -1.054 1.00 73.94 81 SER A C 1
ATOM 640 O O . SER A 1 81 ? -7.698 -10.682 0.089 1.00 7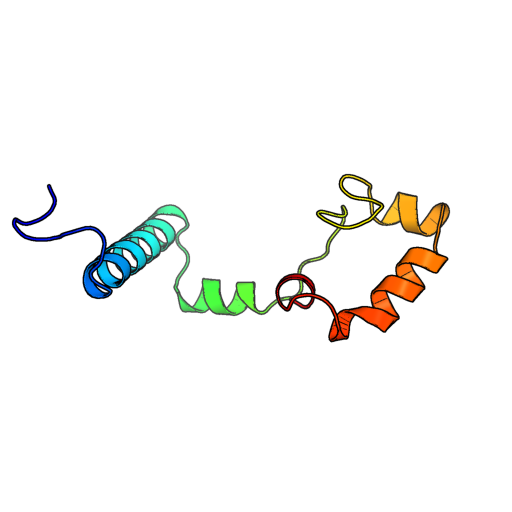3.94 81 SER A O 1
ATOM 642 N N . PRO A 1 82 ? -7.067 -11.469 -1.927 1.00 69.75 82 PRO A N 1
ATOM 643 C CA . PRO A 1 82 ? -5.647 -11.613 -1.579 1.00 69.75 82 PRO A CA 1
ATOM 644 C C . PRO A 1 82 ? -5.021 -10.341 -0.996 1.00 69.75 82 PRO A C 1
ATOM 646 O O . PRO A 1 82 ? -4.165 -10.416 -0.126 1.00 69.75 82 PRO A O 1
ATOM 649 N N . GLU A 1 83 ? -5.513 -9.177 -1.420 1.00 66.25 83 GLU A N 1
ATOM 650 C CA . GLU A 1 83 ? -5.109 -7.855 -0.927 1.00 66.25 83 GLU A CA 1
ATOM 651 C C . GLU A 1 83 ? -5.324 -7.660 0.583 1.00 66.25 83 GLU A C 1
ATOM 653 O O . GLU A 1 83 ? -4.664 -6.826 1.191 1.00 66.25 83 GLU A O 1
ATOM 658 N N . LEU A 1 84 ? -6.243 -8.416 1.193 1.00 66.19 84 LEU A N 1
ATOM 659 C CA . LEU A 1 84 ? -6.532 -8.375 2.630 1.00 66.19 84 LEU A CA 1
ATOM 660 C C . LEU A 1 84 ? -5.758 -9.435 3.428 1.00 66.19 84 LEU A C 1
ATOM 662 O O . LEU A 1 84 ? -5.935 -9.527 4.641 1.00 66.19 84 LEU A O 1
ATOM 666 N N . ARG A 1 85 ? -4.940 -10.250 2.750 1.00 62.31 85 ARG A N 1
ATOM 667 C CA . ARG A 1 85 ? -4.114 -11.313 3.345 1.00 62.31 85 ARG A CA 1
ATOM 668 C C . ARG A 1 85 ? -2.630 -10.940 3.445 1.00 62.31 85 ARG A C 1
ATOM 670 O O . ARG A 1 85 ? -1.856 -11.764 3.924 1.00 62.31 85 ARG A O 1
ATOM 677 N N . LEU A 1 86 ? -2.254 -9.762 2.938 1.00 52.50 86 LEU A N 1
ATOM 678 C CA . LEU A 1 86 ? -0.887 -9.226 2.929 1.00 52.50 86 LEU A CA 1
ATOM 679 C C . LEU A 1 86 ? -0.495 -8.638 4.290 1.00 52.50 86 LEU A C 1
ATOM 681 O O . LEU A 1 86 ? -1.327 -7.913 4.882 1.00 52.50 86 LEU A O 1
#

Sequence (86 aa):
QTPPGLHHHRALYDCYITAALLIDIMNTSGWTAEQMADITGRPSLMTTFTFGKYRGKAVSDVAERDPGYLRWLFNNLDSMSPELRL